Protein AF-A0A920H7J8-F1 (afdb_monomer)

Sequence (176 aa):
MCFCKVIYHRFLPAILFLLLSQLTAYGHEMRPAIADIIVSPAQVSVTIRFNAELFLADIDASTIKDSDDAPNAAAYDRIRQLSPVALGNEFAKRWPRLCRPSQWSSRKIIDFCLNSSISPAGKNINLNLPRISTAIITAPMPAFEHSIRFWMGCTAGRSYPAPNGRCIDGTSDRIE

Structure (mmCIF, N/CA/C/O backbone):
data_AF-A0A920H7J8-F1
#
_entry.id   AF-A0A920H7J8-F1
#
loop_
_atom_site.group_PDB
_atom_site.id
_atom_site.type_symbol
_atom_site.label_atom_id
_atom_site.label_alt_id
_atom_site.label_comp_id
_atom_site.label_asym_id
_atom_site.label_entity_id
_atom_site.label_seq_id
_atom_site.pdbx_PDB_ins_code
_atom_site.Cartn_x
_atom_site.Cartn_y
_atom_site.Cartn_z
_atom_site.occupancy
_atom_site.B_iso_or_equiv
_atom_site.auth_seq_id
_atom_site.auth_comp_id
_atom_site.auth_asym_id
_atom_site.auth_atom_id
_atom_site.pdbx_PDB_model_num
ATOM 1 N N . MET A 1 1 ? 52.522 3.250 -41.947 1.00 54.59 1 MET A N 1
ATOM 2 C CA . MET A 1 1 ? 51.144 2.714 -41.806 1.00 54.59 1 MET A CA 1
ATOM 3 C C . MET A 1 1 ? 50.858 1.955 -40.494 1.00 54.59 1 MET A C 1
ATOM 5 O O . MET A 1 1 ? 49.736 1.505 -40.332 1.00 54.59 1 MET A O 1
ATOM 9 N N . CYS A 1 2 ? 51.787 1.847 -39.524 1.00 54.31 2 CYS A N 1
ATOM 10 C CA . CYS A 1 2 ? 51.542 1.100 -38.270 1.00 54.31 2 CYS A CA 1
ATOM 11 C C . CYS A 1 2 ? 51.034 1.979 -37.098 1.00 54.31 2 CYS A C 1
ATOM 13 O O . CYS A 1 2 ? 50.218 1.541 -36.294 1.00 54.31 2 CYS A O 1
ATOM 15 N N . PHE A 1 3 ? 51.433 3.259 -37.049 1.00 54.44 3 PHE A N 1
ATOM 16 C CA . PHE A 1 3 ? 51.071 4.198 -35.972 1.00 54.44 3 PHE A CA 1
ATOM 17 C C . PHE A 1 3 ? 49.571 4.529 -35.888 1.00 54.44 3 PHE A C 1
ATOM 19 O O . PHE A 1 3 ? 49.034 4.671 -34.794 1.00 54.44 3 PHE A O 1
ATOM 26 N N . CYS A 1 4 ? 48.866 4.584 -37.023 1.00 56.56 4 CYS A N 1
ATOM 27 C CA . CYS A 1 4 ? 47.436 4.907 -37.052 1.00 56.56 4 CYS A CA 1
ATOM 28 C C . CYS A 1 4 ? 46.578 3.806 -36.390 1.00 56.56 4 CYS A C 1
ATOM 30 O O . CYS A 1 4 ? 45.590 4.100 -35.723 1.00 56.56 4 CYS A O 1
ATOM 32 N N . LYS A 1 5 ? 47.014 2.540 -36.481 1.00 51.66 5 LYS A N 1
ATOM 33 C CA . LYS A 1 5 ? 46.319 1.380 -35.899 1.00 51.66 5 LYS A CA 1
ATOM 34 C C . LYS A 1 5 ? 46.477 1.309 -34.375 1.00 51.66 5 LYS A C 1
ATOM 36 O O . LYS A 1 5 ? 45.527 0.962 -33.684 1.00 51.66 5 LYS A O 1
ATOM 41 N N . VAL A 1 6 ? 47.645 1.698 -33.851 1.00 59.81 6 VAL A N 1
ATOM 42 C CA . VAL A 1 6 ? 47.933 1.733 -32.402 1.00 59.81 6 VAL A CA 1
ATOM 43 C C . VAL A 1 6 ? 47.181 2.871 -31.709 1.00 59.81 6 VAL A C 1
ATOM 45 O O . VAL A 1 6 ? 46.654 2.683 -30.616 1.00 59.81 6 VAL A O 1
ATOM 48 N N . ILE A 1 7 ? 47.079 4.027 -32.370 1.00 63.62 7 ILE A N 1
ATOM 49 C CA . ILE A 1 7 ? 46.306 5.179 -31.889 1.00 63.62 7 ILE A CA 1
ATOM 50 C C . ILE A 1 7 ? 44.816 4.813 -31.822 1.00 63.62 7 ILE A C 1
ATOM 52 O O . ILE A 1 7 ? 44.206 4.939 -30.762 1.00 63.62 7 ILE A O 1
ATOM 56 N N . TYR A 1 8 ? 44.245 4.247 -32.892 1.00 67.94 8 TYR A N 1
ATOM 57 C CA . TYR A 1 8 ? 42.836 3.834 -32.898 1.00 67.94 8 TYR A CA 1
ATOM 58 C C . TYR A 1 8 ? 42.510 2.824 -31.789 1.00 67.94 8 TYR A C 1
ATOM 60 O O . TYR A 1 8 ? 41.508 2.971 -31.099 1.00 67.94 8 TYR A O 1
ATOM 68 N N . HIS A 1 9 ? 43.386 1.844 -31.546 1.00 69.44 9 HIS A N 1
ATOM 69 C CA . HIS A 1 9 ? 43.157 0.814 -30.527 1.00 69.44 9 HIS A CA 1
ATOM 70 C C . HIS A 1 9 ? 43.174 1.340 -29.082 1.00 69.44 9 HIS A C 1
ATOM 72 O O . HIS A 1 9 ? 42.642 0.679 -28.191 1.00 69.44 9 HIS A O 1
ATOM 78 N N . ARG A 1 10 ? 43.803 2.500 -28.843 1.00 73.75 10 ARG A N 1
ATOM 79 C CA . ARG A 1 10 ? 43.899 3.151 -27.525 1.00 73.75 10 ARG A CA 1
ATOM 80 C C . ARG A 1 10 ? 42.760 4.142 -27.287 1.00 73.75 10 ARG A C 1
ATOM 82 O O . ARG A 1 10 ? 42.264 4.219 -26.169 1.00 73.75 10 ARG A O 1
ATOM 89 N N . PHE A 1 11 ? 42.318 4.856 -28.323 1.00 78.75 11 PHE A N 1
ATOM 90 C CA . PHE A 1 11 ? 41.229 5.834 -28.211 1.00 78.75 11 PHE A CA 1
ATOM 91 C C . PHE A 1 11 ? 39.832 5.211 -28.346 1.00 78.75 11 PHE A C 1
ATOM 93 O O . PHE A 1 11 ? 38.916 5.649 -27.656 1.00 78.75 11 PHE A O 1
ATOM 100 N N . LEU A 1 12 ? 39.662 4.155 -29.153 1.00 84.00 12 LEU A N 1
ATOM 101 C CA . LEU A 1 12 ? 38.381 3.453 -29.318 1.00 84.00 12 LEU A CA 1
ATOM 102 C C . LEU A 1 12 ? 37.774 2.944 -27.991 1.00 84.00 12 LEU A C 1
ATOM 104 O O . LEU A 1 12 ? 36.601 3.227 -27.755 1.00 84.00 12 LEU A O 1
ATOM 108 N N . PRO A 1 13 ? 38.511 2.259 -27.089 1.00 86.62 13 PRO A N 1
ATOM 109 C CA . PRO A 1 13 ? 37.935 1.813 -25.821 1.00 86.62 13 PRO A CA 1
ATOM 110 C C . PRO A 1 13 ? 37.620 2.977 -24.873 1.00 86.62 13 PRO A C 1
ATOM 112 O O . PRO A 1 13 ? 36.660 2.884 -24.119 1.00 86.62 13 PRO A O 1
ATOM 115 N N . ALA A 1 14 ? 38.374 4.081 -24.923 1.00 86.25 14 ALA A N 1
ATOM 116 C CA . ALA A 1 14 ? 38.113 5.263 -24.099 1.00 86.25 14 ALA A CA 1
ATOM 117 C C . ALA A 1 14 ? 36.848 6.009 -24.552 1.00 86.25 14 ALA A C 1
ATOM 119 O O . ALA A 1 14 ? 36.038 6.409 -23.721 1.00 86.25 14 ALA A O 1
ATOM 120 N N . ILE A 1 15 ? 36.648 6.140 -25.868 1.00 88.88 15 ILE A N 1
ATOM 121 C CA . ILE A 1 15 ? 35.419 6.691 -26.454 1.00 88.88 15 ILE A CA 1
ATOM 122 C C . ILE A 1 15 ? 34.236 5.774 -26.140 1.00 88.88 15 ILE A C 1
ATOM 124 O O . ILE A 1 15 ? 33.189 6.257 -25.726 1.00 88.88 15 ILE A O 1
ATOM 128 N N . LEU A 1 16 ? 34.408 4.456 -26.269 1.00 89.50 16 LEU A N 1
ATOM 129 C CA . LEU A 1 16 ? 33.376 3.489 -25.906 1.00 89.50 16 LEU A CA 1
ATOM 130 C C . LEU A 1 16 ? 33.016 3.597 -24.416 1.00 89.50 16 LEU A C 1
ATOM 132 O O . LEU A 1 16 ? 31.843 3.691 -24.086 1.00 89.50 16 LEU A O 1
ATOM 136 N N . PHE A 1 17 ? 33.998 3.677 -23.517 1.00 86.25 17 PHE A N 1
ATOM 137 C CA . PHE A 1 17 ? 33.759 3.843 -22.080 1.00 86.25 17 PHE A CA 1
ATOM 138 C C . PHE A 1 17 ? 33.054 5.170 -21.745 1.00 86.25 17 PHE A C 1
ATOM 140 O O . PHE A 1 17 ? 32.154 5.187 -20.910 1.00 86.25 17 PHE A O 1
ATOM 147 N N . LEU A 1 18 ? 33.407 6.263 -22.433 1.00 87.75 18 LEU A N 1
ATOM 148 C CA . LEU A 1 18 ? 32.741 7.565 -22.308 1.00 87.75 18 LEU A CA 1
ATOM 149 C C . LEU A 1 18 ? 31.290 7.534 -22.821 1.00 87.75 18 LEU A C 1
ATOM 151 O O . LEU A 1 18 ? 30.426 8.200 -22.262 1.00 87.75 18 LEU A O 1
ATOM 155 N N . LEU A 1 19 ? 31.013 6.764 -23.876 1.00 88.00 19 LEU A N 1
ATOM 156 C CA . LEU A 1 19 ? 29.654 6.554 -24.378 1.00 88.00 19 LEU A CA 1
ATOM 157 C C . LEU A 1 19 ? 28.837 5.673 -23.424 1.00 88.00 19 LEU A C 1
ATOM 159 O O . LEU A 1 19 ? 27.663 5.953 -23.196 1.00 88.00 19 LEU A O 1
ATOM 163 N N . LEU A 1 20 ? 29.449 4.645 -22.822 1.00 83.81 20 LEU A N 1
ATOM 164 C CA . LEU A 1 20 ? 28.772 3.787 -21.847 1.00 83.81 20 LEU A CA 1
ATOM 165 C C . LEU A 1 20 ? 28.486 4.494 -20.515 1.00 83.81 20 LEU A C 1
ATOM 167 O O . LEU A 1 20 ? 27.475 4.199 -19.885 1.00 83.81 20 LEU A O 1
ATOM 171 N N . SER A 1 21 ? 29.323 5.444 -20.089 1.00 76.56 21 SER A N 1
ATOM 172 C CA . SER A 1 21 ? 29.085 6.206 -18.853 1.00 76.56 21 SER A CA 1
ATOM 173 C C . SER A 1 21 ? 27.903 7.177 -18.947 1.00 76.56 21 SER A C 1
ATOM 175 O O . SER A 1 21 ? 27.463 7.699 -17.925 1.00 76.56 21 SER A O 1
ATOM 177 N N . GLN A 1 22 ? 27.369 7.399 -20.152 1.00 72.50 22 GLN A N 1
ATOM 178 C CA . GLN A 1 22 ? 26.165 8.200 -20.384 1.00 72.50 22 GLN A CA 1
ATOM 179 C C . GLN A 1 22 ? 24.870 7.382 -20.257 1.00 72.50 22 GLN A C 1
ATOM 181 O O . GLN A 1 22 ? 23.786 7.961 -20.317 1.00 72.50 22 GLN A O 1
ATOM 186 N N . LEU A 1 23 ? 24.944 6.056 -20.065 1.00 73.12 23 LEU A N 1
ATOM 187 C CA . LEU A 1 23 ? 23.770 5.266 -19.693 1.00 73.12 23 LEU A CA 1
ATOM 188 C C . LEU A 1 23 ? 23.388 5.598 -18.249 1.00 73.12 23 LEU A C 1
ATOM 190 O O . LEU A 1 23 ? 23.914 5.033 -17.292 1.00 73.12 23 LEU A O 1
ATOM 194 N N . THR A 1 24 ? 22.458 6.533 -18.086 1.00 55.62 24 THR A N 1
ATOM 195 C CA . THR A 1 24 ? 21.834 6.792 -16.792 1.00 55.62 24 THR A CA 1
ATOM 196 C C . THR A 1 24 ? 20.945 5.609 -16.437 1.00 55.62 24 THR A C 1
ATOM 198 O O . THR A 1 24 ? 19.885 5.425 -17.036 1.00 55.62 24 THR A O 1
ATOM 201 N N . ALA A 1 25 ? 21.367 4.814 -15.456 1.00 57.50 25 ALA A N 1
ATOM 202 C CA . ALA A 1 25 ? 20.476 3.896 -14.767 1.00 57.50 25 ALA A CA 1
ATOM 203 C C . ALA A 1 25 ? 19.436 4.741 -14.019 1.00 57.50 25 ALA A C 1
ATOM 205 O O . ALA A 1 25 ? 19.734 5.345 -12.987 1.00 57.50 25 ALA A O 1
ATOM 206 N N . TYR A 1 26 ? 18.233 4.843 -14.583 1.00 56.47 26 TYR A N 1
ATOM 207 C CA . TYR A 1 26 ? 17.079 5.355 -13.859 1.00 56.47 26 TYR A CA 1
ATOM 208 C C . TYR A 1 26 ? 16.698 4.294 -12.834 1.00 56.47 26 TYR A C 1
ATOM 210 O O . TYR A 1 26 ? 15.878 3.431 -13.112 1.00 56.47 26 TYR A O 1
ATOM 218 N N . GLY A 1 27 ? 17.334 4.343 -11.664 1.00 54.78 27 GLY A N 1
ATOM 219 C CA . GLY A 1 27 ? 16.809 3.631 -10.511 1.00 54.78 27 GLY A CA 1
ATOM 220 C C . GLY A 1 27 ? 15.442 4.225 -10.208 1.00 54.78 27 GLY A C 1
ATOM 221 O O . GLY A 1 27 ? 15.356 5.411 -9.864 1.00 54.78 27 GLY A O 1
ATOM 222 N N . HIS A 1 28 ? 14.373 3.458 -10.402 1.00 60.62 28 HIS A N 1
ATOM 223 C CA . HIS A 1 28 ? 13.032 3.954 -10.123 1.00 60.62 28 HIS A CA 1
ATOM 224 C C . HIS A 1 28 ? 12.898 4.162 -8.610 1.00 60.62 28 HIS A C 1
ATOM 226 O O . HIS A 1 28 ? 12.848 3.216 -7.828 1.00 60.62 28 HIS A O 1
ATOM 232 N N . GLU A 1 29 ? 12.886 5.429 -8.186 1.00 60.78 29 GLU A N 1
ATOM 233 C CA . GLU A 1 29 ? 12.861 5.810 -6.774 1.00 60.78 29 GLU A CA 1
ATOM 234 C C . GLU A 1 29 ? 11.651 5.186 -6.067 1.00 60.78 29 GLU A C 1
ATOM 236 O O . GLU A 1 29 ? 10.498 5.462 -6.407 1.00 60.78 29 GLU A O 1
ATOM 241 N N . MET A 1 30 ? 11.897 4.361 -5.049 1.00 70.19 30 MET A N 1
ATOM 242 C CA . MET A 1 30 ? 10.827 3.817 -4.222 1.00 70.19 30 MET A CA 1
ATOM 243 C C . MET A 1 30 ? 10.450 4.792 -3.114 1.00 70.19 30 MET A C 1
ATOM 245 O O . MET A 1 30 ? 11.286 5.256 -2.340 1.00 70.19 30 MET A O 1
ATOM 249 N N . ARG A 1 31 ? 9.153 5.090 -3.019 1.00 74.75 31 ARG A N 1
ATOM 250 C CA . ARG A 1 31 ? 8.609 5.974 -1.988 1.00 74.75 31 ARG A CA 1
ATOM 251 C C . ARG A 1 31 ? 8.130 5.143 -0.799 1.00 74.75 31 ARG A C 1
ATOM 253 O O . ARG A 1 31 ? 7.296 4.257 -1.006 1.00 74.75 31 ARG A O 1
ATOM 260 N N . PRO A 1 32 ? 8.603 5.423 0.428 1.00 75.12 32 PRO A N 1
ATOM 261 C CA . PRO A 1 32 ? 8.163 4.688 1.602 1.00 75.12 32 PRO A CA 1
ATOM 262 C C . PRO A 1 32 ? 6.670 4.913 1.857 1.00 75.12 32 PRO A C 1
ATOM 264 O O . PRO A 1 32 ? 6.127 5.986 1.578 1.00 75.12 32 PRO A O 1
ATOM 267 N N . ALA A 1 33 ? 6.013 3.898 2.414 1.00 83.06 33 ALA A N 1
ATOM 268 C CA . ALA A 1 33 ? 4.663 4.042 2.935 1.00 83.06 33 ALA A CA 1
ATOM 269 C C . ALA A 1 33 ? 4.700 4.834 4.251 1.00 83.06 33 ALA A C 1
ATOM 271 O O . ALA A 1 33 ? 5.494 4.530 5.140 1.00 83.06 33 ALA A O 1
ATOM 272 N N . ILE A 1 34 ? 3.836 5.839 4.377 1.00 86.19 34 ILE A N 1
ATOM 273 C CA . ILE A 1 34 ? 3.699 6.667 5.582 1.00 86.19 34 ILE A CA 1
ATOM 274 C C . ILE A 1 34 ? 2.266 6.531 6.084 1.00 86.19 34 ILE A C 1
ATOM 276 O O . ILE A 1 34 ? 1.329 6.642 5.294 1.00 86.19 34 ILE A O 1
ATOM 280 N N . ALA A 1 35 ? 2.096 6.295 7.384 1.00 83.69 35 ALA A N 1
ATOM 281 C CA . ALA A 1 35 ? 0.791 6.189 8.020 1.00 83.69 35 ALA A CA 1
ATOM 282 C C . ALA A 1 35 ? 0.644 7.232 9.132 1.00 83.69 35 ALA A C 1
ATOM 284 O O . ALA A 1 35 ? 1.445 7.262 10.064 1.00 83.69 35 ALA A O 1
ATOM 285 N N . ASP A 1 36 ? -0.411 8.036 9.043 1.00 87.25 36 ASP A N 1
ATOM 286 C CA . ASP A 1 36 ? -0.829 8.975 10.079 1.00 87.25 36 ASP A CA 1
ATOM 287 C C . ASP A 1 36 ? -1.973 8.354 10.887 1.00 87.25 36 ASP A C 1
ATOM 289 O O . ASP A 1 36 ? -2.950 7.862 10.315 1.00 87.25 36 ASP A O 1
ATOM 293 N N . ILE A 1 37 ? -1.867 8.372 12.218 1.00 83.62 37 ILE A N 1
ATOM 294 C CA . ILE A 1 37 ? -2.849 7.766 13.125 1.00 83.62 37 ILE A CA 1
ATOM 295 C C . ILE A 1 37 ? -3.477 8.856 13.989 1.00 83.62 37 ILE A C 1
ATOM 297 O O . ILE A 1 37 ? -2.785 9.560 14.722 1.00 83.62 37 ILE A O 1
ATOM 301 N N . ILE A 1 38 ? -4.803 8.957 13.934 1.00 85.62 38 ILE A N 1
ATOM 302 C CA . ILE A 1 38 ? -5.604 9.848 14.773 1.00 85.62 38 ILE A CA 1
ATOM 303 C C . ILE A 1 38 ? -6.473 8.989 15.683 1.00 85.62 38 ILE A C 1
ATOM 305 O O . ILE A 1 38 ? -7.279 8.179 15.220 1.00 85.62 38 ILE A O 1
ATOM 309 N N . VAL A 1 39 ? -6.320 9.188 16.988 1.00 82.62 39 VAL A N 1
ATOM 310 C CA . VAL A 1 39 ? -7.081 8.484 18.020 1.00 82.62 39 VAL A CA 1
ATOM 311 C C . VAL A 1 39 ? -8.040 9.467 18.680 1.00 82.62 39 VAL A C 1
ATOM 313 O O . VAL A 1 39 ? -7.621 10.506 19.182 1.00 82.62 39 VAL A O 1
ATOM 316 N N . SER A 1 40 ? -9.329 9.135 18.685 1.00 83.88 40 SER A N 1
ATOM 317 C CA . SER A 1 40 ? -10.375 9.892 19.376 1.00 83.88 40 SER A CA 1
ATOM 318 C C . SER A 1 40 ? -11.182 8.974 20.302 1.00 83.88 40 SER A C 1
ATOM 320 O O . SER A 1 40 ? -11.161 7.757 20.106 1.00 83.88 40 SER A O 1
ATOM 322 N N . PRO A 1 41 ? -11.949 9.518 21.266 1.00 81.88 41 PRO A N 1
ATOM 323 C CA . PRO A 1 41 ? -12.797 8.705 22.143 1.00 81.88 41 PRO A CA 1
ATOM 324 C C . PRO A 1 41 ? -13.861 7.871 21.413 1.00 81.88 41 PRO A C 1
ATOM 326 O O . PRO A 1 41 ? -14.352 6.899 21.973 1.00 81.88 41 PRO A O 1
ATOM 329 N N . ALA A 1 42 ? -14.234 8.248 20.184 1.00 82.44 42 ALA A N 1
ATOM 330 C CA . ALA A 1 42 ? -15.264 7.564 19.401 1.00 82.44 42 ALA A CA 1
ATOM 331 C C . ALA A 1 42 ? -14.690 6.619 18.334 1.00 82.44 42 ALA A C 1
ATOM 333 O O . ALA A 1 42 ? -15.286 5.585 18.037 1.00 82.44 42 ALA A O 1
ATOM 334 N N . GLN A 1 43 ? -13.543 6.962 17.742 1.00 80.94 43 GLN A N 1
ATOM 335 C CA . GLN A 1 43 ? -12.953 6.214 16.630 1.00 80.94 43 GLN A CA 1
ATOM 336 C C . GLN A 1 43 ? -11.436 6.384 16.521 1.00 80.94 43 GLN A C 1
ATOM 338 O O . GLN A 1 43 ? -10.862 7.402 16.918 1.00 80.94 43 GLN A O 1
ATOM 343 N N . VAL A 1 44 ? -10.816 5.409 15.873 1.00 81.56 44 VAL A N 1
ATOM 344 C CA . VAL A 1 44 ? -9.445 5.435 15.369 1.00 81.56 44 VAL A CA 1
ATOM 345 C C . VAL A 1 44 ? -9.501 5.642 13.863 1.00 81.56 44 VAL A C 1
ATOM 347 O O . VAL A 1 44 ? -10.264 4.965 13.173 1.00 81.56 44 VAL A O 1
ATOM 350 N N . SER A 1 45 ? -8.694 6.562 13.347 1.00 83.62 45 SER A N 1
ATOM 351 C CA . SER A 1 45 ? -8.532 6.804 11.915 1.00 83.62 45 SER A CA 1
ATOM 352 C C . SER A 1 45 ? -7.069 6.6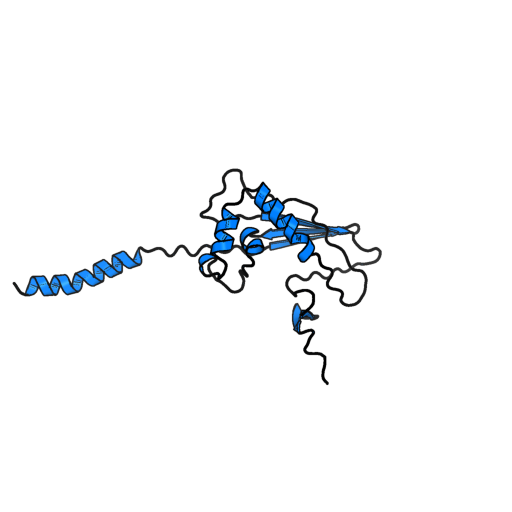45 11.534 1.00 83.62 45 SER A C 1
ATOM 354 O O . SER A 1 45 ? -6.201 7.258 12.151 1.00 83.62 45 SER A O 1
ATOM 356 N N . VAL A 1 46 ? -6.803 5.853 10.502 1.00 82.19 46 VAL A N 1
ATOM 357 C CA . VAL A 1 46 ? -5.467 5.638 9.943 1.00 82.19 46 VAL A CA 1
ATOM 358 C C . VAL A 1 46 ? -5.478 6.092 8.490 1.00 82.19 46 VAL A C 1
ATOM 360 O O . VAL A 1 46 ? -6.235 5.561 7.677 1.00 82.19 46 VAL A O 1
ATOM 363 N N . THR A 1 47 ? -4.638 7.070 8.167 1.00 86.50 47 THR A N 1
ATOM 364 C CA . THR A 1 47 ? -4.437 7.572 6.805 1.00 86.50 47 THR A CA 1
ATOM 365 C C . THR A 1 47 ? -3.102 7.057 6.296 1.00 86.50 47 THR A C 1
ATOM 367 O O . THR A 1 47 ? -2.058 7.437 6.812 1.00 86.50 47 THR A O 1
ATOM 370 N N . ILE A 1 48 ? -3.120 6.201 5.278 1.00 84.94 48 ILE A N 1
ATOM 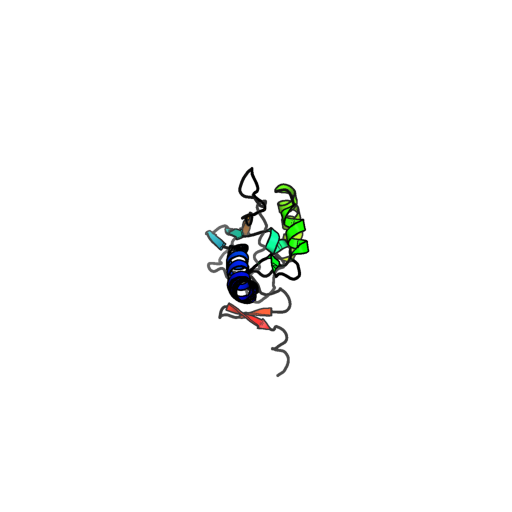371 C CA . ILE A 1 48 ? -1.917 5.598 4.699 1.00 84.94 48 ILE A CA 1
ATOM 372 C C . ILE A 1 48 ? -1.653 6.223 3.335 1.00 84.94 48 ILE A C 1
ATOM 374 O O . ILE A 1 48 ? -2.514 6.182 2.458 1.00 84.94 48 ILE A O 1
ATOM 378 N N . ARG A 1 49 ? -0.448 6.758 3.137 1.00 87.06 49 ARG A N 1
ATOM 379 C CA . ARG A 1 49 ? 0.075 7.251 1.858 1.00 87.06 49 ARG A CA 1
ATOM 380 C C . ARG A 1 49 ? 1.143 6.285 1.365 1.00 87.06 49 ARG A C 1
ATOM 382 O O . ARG A 1 49 ? 2.184 6.147 2.000 1.00 87.06 49 ARG A O 1
ATOM 389 N N . PHE A 1 50 ? 0.883 5.602 0.258 1.00 86.44 50 PHE A N 1
ATOM 390 C CA . PHE A 1 50 ? 1.726 4.507 -0.228 1.00 86.44 50 PHE A CA 1
ATOM 391 C C . PHE A 1 50 ? 1.588 4.313 -1.744 1.00 86.44 50 PHE A C 1
ATOM 393 O O . PHE A 1 50 ? 0.736 4.927 -2.386 1.00 86.44 50 PHE A O 1
ATOM 400 N N . ASN A 1 51 ? 2.434 3.462 -2.324 1.00 87.50 51 ASN A N 1
ATOM 401 C CA . ASN A 1 51 ? 2.294 2.999 -3.704 1.00 87.50 51 ASN A CA 1
ATOM 402 C C . ASN A 1 51 ? 1.362 1.774 -3.721 1.00 87.50 51 ASN A C 1
ATOM 404 O O . ASN A 1 51 ? 1.737 0.685 -3.278 1.00 87.50 51 ASN A O 1
ATOM 408 N N . ALA A 1 52 ? 0.129 1.969 -4.190 1.00 86.88 52 ALA A N 1
ATOM 409 C CA . ALA A 1 52 ? -0.872 0.906 -4.221 1.00 86.88 52 ALA A CA 1
ATOM 410 C C . ALA A 1 52 ? -0.549 -0.165 -5.265 1.00 86.88 52 ALA A C 1
ATOM 412 O O . ALA A 1 52 ? -0.948 -1.316 -5.096 1.00 86.88 52 ALA A O 1
ATOM 413 N N . GLU A 1 53 ? 0.184 0.185 -6.320 1.00 88.44 53 GLU A N 1
ATOM 414 C CA . GLU A 1 53 ? 0.597 -0.761 -7.349 1.00 88.44 53 GLU A CA 1
ATOM 415 C C . GLU A 1 53 ? 1.611 -1.775 -6.826 1.00 88.44 53 GLU A C 1
ATOM 417 O O . GLU A 1 53 ? 1.431 -2.965 -7.068 1.00 88.44 53 GLU A O 1
ATOM 422 N N . LEU A 1 54 ? 2.621 -1.336 -6.064 1.00 87.50 54 LEU A N 1
ATOM 423 C CA . LEU A 1 54 ? 3.582 -2.233 -5.403 1.00 87.50 54 LEU A CA 1
ATOM 424 C C . LEU A 1 54 ? 2.856 -3.189 -4.457 1.00 87.50 54 LEU A C 1
ATOM 426 O O . LEU A 1 54 ? 3.073 -4.399 -4.486 1.00 87.50 54 LEU A O 1
ATOM 430 N N . PHE A 1 55 ? 1.931 -2.638 -3.669 1.00 84.44 55 PHE A N 1
ATOM 431 C CA . PHE A 1 55 ? 1.125 -3.412 -2.737 1.00 84.44 55 PHE A CA 1
ATOM 432 C C . PHE A 1 55 ? 0.265 -4.474 -3.448 1.00 84.44 55 PHE A C 1
ATOM 434 O O . PHE A 1 55 ? 0.223 -5.630 -3.031 1.00 84.44 55 PHE A O 1
ATOM 441 N N . LEU A 1 56 ? -0.414 -4.107 -4.538 1.00 86.44 56 LEU A N 1
ATOM 442 C CA . LEU A 1 56 ? -1.241 -5.032 -5.321 1.00 86.44 56 LEU A CA 1
ATOM 443 C C . LEU A 1 56 ? -0.415 -6.055 -6.107 1.00 86.44 56 LEU A C 1
ATOM 445 O O . LEU A 1 56 ? -0.904 -7.157 -6.359 1.00 86.44 56 LEU A O 1
ATOM 449 N N . ALA A 1 57 ? 0.815 -5.701 -6.480 1.00 88.94 57 ALA A N 1
ATOM 450 C CA . ALA A 1 57 ? 1.750 -6.592 -7.150 1.00 88.94 57 ALA A CA 1
ATOM 451 C C . ALA A 1 57 ? 2.379 -7.620 -6.200 1.00 88.94 57 ALA A C 1
ATOM 453 O O . ALA A 1 57 ? 2.962 -8.574 -6.703 1.00 88.94 57 ALA A O 1
ATOM 454 N N . ASP A 1 58 ? 2.221 -7.469 -4.877 1.00 86.06 58 ASP A N 1
ATOM 455 C CA . ASP A 1 58 ? 2.893 -8.262 -3.831 1.00 86.06 58 ASP A CA 1
ATOM 456 C C . ASP A 1 58 ? 4.412 -8.009 -3.779 1.00 86.06 58 ASP A C 1
ATOM 458 O O . ASP A 1 58 ? 5.212 -8.914 -3.545 1.00 86.06 58 ASP A O 1
ATOM 462 N N . ILE A 1 59 ? 4.832 -6.775 -4.081 1.00 84.06 59 ILE A N 1
ATOM 463 C CA . ILE A 1 59 ? 6.239 -6.367 -4.047 1.00 84.06 59 ILE A CA 1
ATOM 464 C C . ILE A 1 59 ? 6.583 -5.822 -2.662 1.00 84.06 59 ILE A C 1
ATOM 466 O O . ILE A 1 59 ? 6.043 -4.798 -2.235 1.00 84.06 59 ILE A O 1
ATOM 470 N N . ASP A 1 60 ? 7.533 -6.467 -1.985 1.00 81.38 60 ASP A N 1
ATOM 471 C CA . ASP A 1 60 ? 8.095 -5.966 -0.733 1.00 81.38 60 ASP A CA 1
ATOM 472 C C . ASP A 1 60 ? 9.226 -4.961 -0.999 1.00 81.38 60 ASP A C 1
ATOM 474 O O . ASP A 1 60 ? 10.393 -5.323 -1.176 1.00 81.38 60 ASP A O 1
ATOM 478 N N . ALA A 1 61 ? 8.867 -3.677 -0.966 1.00 77.81 61 ALA A N 1
ATOM 479 C CA . ALA A 1 61 ? 9.782 -2.553 -1.154 1.00 77.81 61 ALA A CA 1
ATOM 480 C C . ALA A 1 61 ? 10.892 -2.441 -0.086 1.00 77.81 61 ALA A C 1
ATOM 482 O O . ALA A 1 61 ? 11.786 -1.614 -0.240 1.00 77.81 61 ALA A O 1
ATOM 483 N N . SER A 1 62 ? 10.859 -3.230 0.997 1.00 77.94 62 SER A N 1
ATOM 484 C CA . SER A 1 62 ? 11.955 -3.281 1.979 1.00 77.94 62 SER A CA 1
ATOM 485 C C . SER A 1 62 ? 13.111 -4.192 1.550 1.00 77.94 62 SER A C 1
ATOM 487 O O . SER A 1 62 ? 14.226 -4.050 2.052 1.00 77.94 62 SER A O 1
ATOM 489 N N . THR A 1 63 ? 12.854 -5.116 0.619 1.00 80.12 63 THR A N 1
ATOM 490 C CA . THR A 1 63 ? 13.814 -6.154 0.196 1.00 80.12 63 THR A CA 1
ATOM 491 C C . THR A 1 63 ? 14.547 -5.821 -1.097 1.00 80.12 63 THR A C 1
ATOM 493 O O . THR A 1 63 ? 15.617 -6.365 -1.363 1.00 80.12 63 THR A O 1
ATOM 496 N N . ILE A 1 64 ? 13.988 -4.911 -1.889 1.00 78.38 64 ILE A N 1
ATOM 497 C CA . ILE A 1 64 ? 14.518 -4.485 -3.183 1.00 78.38 64 ILE A CA 1
ATOM 498 C C . ILE A 1 64 ? 14.889 -3.004 -3.131 1.00 78.38 64 ILE A C 1
ATOM 500 O O . ILE A 1 64 ? 14.484 -2.288 -2.218 1.00 78.38 64 ILE A O 1
ATOM 504 N N . LYS A 1 65 ? 15.684 -2.535 -4.096 1.00 73.94 65 LYS A N 1
ATOM 505 C CA . LYS A 1 65 ? 16.003 -1.103 -4.265 1.00 73.94 65 LYS A CA 1
ATOM 506 C C . LYS A 1 65 ? 15.337 -0.489 -5.491 1.00 73.94 65 LYS A C 1
ATOM 508 O O . LYS A 1 65 ? 15.065 0.708 -5.473 1.00 73.94 65 LYS A O 1
ATOM 513 N N . ASP A 1 66 ? 15.037 -1.313 -6.488 1.00 76.94 66 ASP A N 1
ATOM 514 C CA . ASP A 1 66 ? 14.338 -0.944 -7.710 1.00 76.94 66 ASP A CA 1
ATOM 515 C C . ASP A 1 66 ? 13.124 -1.861 -7.900 1.00 76.94 66 ASP A C 1
ATOM 517 O O . ASP A 1 66 ? 13.228 -3.070 -7.688 1.00 76.94 66 ASP A O 1
ATOM 521 N N . SER A 1 67 ? 11.976 -1.301 -8.292 1.00 74.12 67 SER A N 1
ATOM 522 C CA . SER A 1 67 ? 10.777 -2.087 -8.608 1.00 74.12 67 SER A CA 1
ATOM 523 C C . SER A 1 67 ? 10.970 -3.014 -9.807 1.00 74.12 67 SER A C 1
ATOM 525 O O . SER A 1 67 ? 10.270 -4.023 -9.901 1.00 74.12 67 SER A O 1
ATOM 527 N N . ASP A 1 68 ? 11.912 -2.690 -10.692 1.00 80.19 68 ASP A N 1
ATOM 528 C CA . ASP A 1 68 ? 12.205 -3.476 -11.894 1.00 80.19 68 ASP A CA 1
ATOM 529 C C . ASP A 1 68 ? 12.976 -4.765 -11.562 1.00 80.19 68 ASP A C 1
ATOM 531 O O . ASP A 1 68 ? 12.880 -5.753 -12.289 1.00 80.19 68 ASP A O 1
ATOM 535 N N . ASP A 1 69 ? 13.662 -4.797 -10.414 1.00 81.56 69 ASP A N 1
ATOM 536 C CA . ASP A 1 69 ? 14.379 -5.976 -9.910 1.00 81.56 69 ASP A CA 1
ATOM 537 C C . ASP A 1 69 ? 13.442 -6.994 -9.231 1.00 81.56 69 ASP A C 1
ATOM 539 O O . ASP A 1 69 ? 13.866 -8.076 -8.810 1.00 81.56 69 ASP A O 1
ATOM 543 N N . ALA A 1 70 ? 12.156 -6.661 -9.082 1.00 83.31 70 ALA A N 1
ATOM 544 C CA . ALA A 1 70 ? 11.201 -7.512 -8.395 1.00 83.31 70 ALA A CA 1
ATOM 545 C C . ALA A 1 70 ? 10.815 -8.739 -9.254 1.00 83.31 70 ALA A C 1
ATOM 547 O O . ALA A 1 70 ? 10.506 -8.592 -10.439 1.00 83.31 70 ALA A O 1
ATOM 548 N N . PRO A 1 71 ? 10.686 -9.952 -8.674 1.00 84.75 71 PRO A N 1
ATOM 549 C CA . PRO A 1 71 ? 10.214 -11.145 -9.400 1.00 84.75 71 PRO A CA 1
ATOM 550 C C . PRO A 1 71 ? 8.846 -10.962 -10.086 1.00 84.75 71 PRO A C 1
ATOM 552 O O . PRO A 1 71 ? 8.493 -11.643 -11.047 1.00 84.75 71 PRO A O 1
ATOM 555 N N . ASN A 1 72 ? 8.061 -10.035 -9.557 1.00 86.50 72 ASN A N 1
ATOM 556 C CA . ASN A 1 72 ? 6.707 -9.653 -9.922 1.00 86.50 72 ASN A CA 1
ATOM 557 C C . ASN A 1 72 ? 6.638 -8.283 -10.625 1.00 86.50 72 ASN A C 1
ATOM 559 O O . ASN A 1 72 ? 5.540 -7.735 -10.758 1.00 86.50 72 ASN A O 1
ATOM 563 N N . ALA A 1 7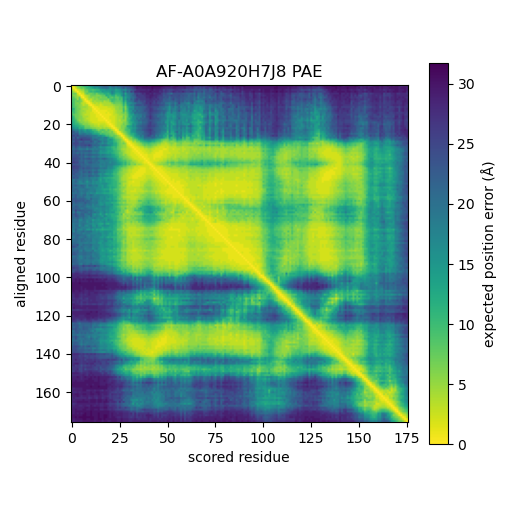3 ? 7.755 -7.766 -11.153 1.00 86.94 73 ALA A N 1
ATOM 564 C CA . ALA A 1 73 ? 7.802 -6.526 -11.938 1.00 86.94 73 ALA A CA 1
ATOM 565 C C . ALA A 1 73 ? 6.763 -6.512 -13.079 1.00 86.94 73 ALA A C 1
ATOM 567 O O . ALA A 1 73 ? 5.995 -5.566 -13.227 1.00 86.94 73 ALA A O 1
ATOM 568 N N . ALA A 1 74 ? 6.590 -7.629 -13.795 1.00 88.38 74 ALA A N 1
ATOM 569 C CA . ALA A 1 74 ? 5.573 -7.729 -14.847 1.00 88.38 74 ALA A CA 1
ATOM 570 C C . ALA A 1 74 ? 4.124 -7.585 -14.331 1.00 88.38 74 ALA A C 1
ATOM 572 O O . ALA A 1 74 ? 3.233 -7.168 -15.073 1.00 88.38 74 ALA A O 1
ATOM 573 N N . ALA A 1 75 ? 3.843 -7.975 -13.082 1.00 88.69 75 ALA A N 1
ATOM 574 C CA . ALA A 1 75 ? 2.534 -7.751 -12.466 1.00 88.69 75 ALA A CA 1
ATOM 575 C C . ALA A 1 75 ? 2.356 -6.279 -12.085 1.00 88.69 75 ALA A C 1
ATOM 577 O O . ALA A 1 75 ? 1.294 -5.710 -12.342 1.00 88.69 75 ALA A O 1
ATOM 578 N N . TYR A 1 76 ? 3.407 -5.664 -11.546 1.00 88.19 76 TYR A N 1
ATOM 579 C CA . TYR A 1 76 ? 3.455 -4.238 -11.251 1.00 88.19 76 TYR A CA 1
ATOM 580 C C . TYR A 1 76 ? 3.198 -3.385 -12.497 1.00 88.19 76 TYR A C 1
ATOM 582 O O . TYR A 1 76 ? 2.301 -2.544 -12.468 1.00 88.19 76 TYR A O 1
ATOM 590 N N . ASP A 1 77 ? 3.849 -3.681 -13.623 1.00 87.94 77 ASP A N 1
ATOM 591 C CA . ASP A 1 77 ? 3.639 -2.968 -14.890 1.00 87.94 77 ASP A CA 1
ATOM 592 C C . ASP A 1 77 ? 2.192 -3.042 -15.383 1.00 87.94 77 ASP A C 1
ATOM 594 O O . ASP A 1 77 ? 1.617 -2.035 -15.805 1.00 87.94 77 ASP A O 1
ATOM 598 N N . ARG A 1 78 ? 1.553 -4.215 -15.275 1.00 90.12 78 ARG A N 1
ATOM 599 C CA . ARG A 1 78 ? 0.127 -4.365 -15.613 1.00 90.12 78 ARG A CA 1
ATOM 600 C C . ARG A 1 78 ? -0.762 -3.524 -14.701 1.00 90.12 78 ARG A C 1
ATOM 602 O O . ARG A 1 78 ? -1.718 -2.913 -15.171 1.00 90.12 78 ARG A O 1
ATOM 609 N N . ILE A 1 79 ? -0.456 -3.475 -13.407 1.00 89.75 79 ILE A N 1
ATOM 610 C CA . ILE A 1 79 ? -1.227 -2.696 -12.431 1.00 89.75 79 ILE A CA 1
ATOM 611 C C . ILE A 1 79 ? -1.029 -1.186 -12.651 1.00 89.75 79 ILE A C 1
ATOM 613 O O . ILE A 1 79 ? -1.986 -0.421 -12.513 1.00 89.75 79 ILE A O 1
ATOM 617 N N . ARG A 1 80 ? 0.163 -0.737 -13.073 1.00 87.81 80 ARG A N 1
ATOM 618 C CA . ARG A 1 80 ? 0.428 0.676 -13.422 1.00 87.81 80 ARG A CA 1
ATOM 619 C C . ARG A 1 80 ? -0.425 1.180 -14.581 1.00 87.81 80 ARG A C 1
ATOM 621 O O . ARG A 1 80 ? -0.738 2.367 -14.627 1.00 87.81 80 ARG A O 1
ATOM 628 N N . GLN A 1 81 ? -0.840 0.293 -15.482 1.00 88.62 81 GLN A N 1
ATOM 629 C CA . GLN A 1 81 ? -1.738 0.631 -16.589 1.00 88.62 81 GLN A CA 1
ATOM 630 C C . GLN A 1 81 ? -3.200 0.805 -16.145 1.00 88.62 81 GLN A C 1
ATOM 632 O O . GLN A 1 81 ? -4.024 1.295 -16.919 1.00 88.62 81 GLN A O 1
ATOM 637 N N . LEU A 1 82 ? -3.549 0.437 -14.905 1.00 87.88 82 LEU A N 1
ATOM 638 C CA . LEU A 1 82 ? -4.908 0.601 -14.401 1.00 87.88 82 LEU A CA 1
ATOM 639 C C . LEU A 1 82 ? -5.260 2.075 -14.205 1.00 87.88 82 LEU A C 1
ATOM 641 O O . LEU A 1 82 ? -4.526 2.869 -13.597 1.00 87.88 82 LEU A O 1
ATOM 645 N N . SER A 1 83 ? -6.474 2.408 -14.645 1.00 86.06 83 SER A N 1
ATOM 646 C CA . SER A 1 83 ? -7.083 3.691 -14.335 1.00 86.06 83 SER A CA 1
ATOM 647 C C . SER A 1 83 ? -7.207 3.869 -12.816 1.00 86.06 83 SER A C 1
ATOM 649 O O . SER A 1 83 ? -7.330 2.887 -12.081 1.00 86.06 83 SER A O 1
ATOM 651 N N . PRO A 1 84 ? -7.234 5.119 -12.331 1.00 82.50 84 PRO A N 1
ATOM 652 C CA . PRO A 1 84 ? -7.607 5.463 -10.966 1.00 82.50 84 PRO A CA 1
ATOM 653 C C . PRO A 1 84 ? -8.694 4.608 -10.321 1.00 82.50 84 PRO A C 1
ATOM 655 O O . PRO A 1 84 ? -8.525 4.058 -9.235 1.00 82.50 84 PRO A O 1
ATOM 658 N N . VAL A 1 85 ? -9.812 4.493 -11.033 1.00 83.75 85 VAL A N 1
ATOM 659 C CA . VAL A 1 85 ? -11.012 3.812 -10.564 1.00 83.75 85 VAL A CA 1
ATOM 660 C C . VAL A 1 85 ? -10.778 2.305 -10.521 1.00 83.75 85 VAL A C 1
ATOM 662 O O . VAL A 1 85 ? -11.129 1.656 -9.540 1.00 83.75 85 VAL A O 1
ATOM 665 N N . ALA A 1 86 ? -10.136 1.744 -11.551 1.00 87.50 86 ALA A N 1
ATOM 666 C CA . ALA A 1 86 ? -9.810 0.323 -11.590 1.00 87.50 86 ALA A CA 1
ATOM 667 C C . ALA A 1 86 ? -8.826 -0.069 -10.476 1.00 87.50 86 ALA A C 1
ATOM 669 O O . ALA A 1 86 ? -9.041 -1.078 -9.810 1.00 87.50 86 ALA A O 1
ATOM 670 N N . LEU A 1 87 ? -7.807 0.757 -10.212 1.00 86.75 87 LEU A N 1
ATOM 671 C CA . LEU A 1 87 ? -6.859 0.540 -9.117 1.00 86.75 87 LEU A CA 1
ATOM 672 C C . LEU A 1 87 ? -7.564 0.535 -7.754 1.00 86.75 87 LEU A C 1
ATOM 674 O O . LEU A 1 87 ? -7.349 -0.368 -6.947 1.00 86.75 87 LEU A O 1
ATOM 678 N N . GLY A 1 88 ? -8.439 1.519 -7.515 1.00 83.31 88 GLY A N 1
ATOM 679 C CA . GLY A 1 88 ? -9.244 1.589 -6.295 1.00 83.31 88 GLY A CA 1
ATOM 680 C C . GLY A 1 88 ? -10.124 0.354 -6.100 1.00 83.31 88 GLY A C 1
ATOM 681 O O . GLY A 1 88 ? -10.187 -0.185 -4.995 1.00 83.31 88 GLY A O 1
ATOM 682 N N . ASN A 1 89 ? -10.738 -0.140 -7.177 1.00 86.12 89 ASN A N 1
ATOM 683 C CA . ASN A 1 89 ? -11.561 -1.349 -7.142 1.00 86.12 89 ASN A CA 1
ATOM 684 C C . ASN A 1 89 ? -10.738 -2.606 -6.824 1.00 86.12 89 ASN A C 1
ATOM 686 O O . ASN A 1 89 ? -11.164 -3.416 -6.001 1.00 86.12 89 ASN A O 1
ATOM 690 N N . GLU A 1 90 ? -9.563 -2.779 -7.435 1.00 86.69 90 GLU A N 1
ATOM 691 C CA . GLU A 1 90 ? -8.681 -3.919 -7.143 1.00 86.69 90 GLU A CA 1
ATOM 692 C C . GLU A 1 90 ? -8.168 -3.896 -5.699 1.00 86.69 90 GLU A C 1
ATOM 694 O O . GLU A 1 90 ? -8.166 -4.922 -5.012 1.00 86.69 90 GLU A O 1
ATOM 699 N N . PHE A 1 91 ? -7.828 -2.716 -5.183 1.00 85.12 91 PHE A N 1
ATOM 700 C CA . PHE A 1 91 ? -7.457 -2.565 -3.780 1.00 85.12 91 PHE A CA 1
ATOM 701 C C . PHE A 1 91 ? -8.599 -2.908 -2.827 1.00 85.12 91 PHE A C 1
ATOM 703 O O . PHE A 1 91 ? -8.401 -3.688 -1.893 1.00 85.12 91 PHE A O 1
ATOM 710 N N . ALA A 1 92 ? -9.805 -2.400 -3.087 1.00 82.00 92 ALA A N 1
ATOM 711 C CA . ALA A 1 92 ? -10.980 -2.703 -2.276 1.00 82.00 92 ALA A CA 1
ATOM 712 C C . ALA A 1 92 ? -11.289 -4.211 -2.249 1.00 82.00 92 ALA A C 1
ATOM 714 O O . ALA A 1 92 ? -11.635 -4.744 -1.197 1.00 82.00 92 ALA A O 1
ATOM 715 N N . LYS A 1 93 ? -11.088 -4.932 -3.364 1.00 84.38 93 LYS A N 1
ATOM 716 C CA . LYS A 1 93 ? -11.217 -6.403 -3.414 1.00 84.38 93 LYS A CA 1
ATOM 717 C C . LYS A 1 93 ? -10.164 -7.120 -2.564 1.00 84.38 93 LYS A C 1
ATOM 719 O O . LYS A 1 93 ? -10.453 -8.166 -1.981 1.00 84.38 93 LYS A O 1
ATOM 724 N N . ARG A 1 94 ? -8.934 -6.597 -2.501 1.00 79.81 94 ARG A N 1
ATOM 725 C CA . ARG A 1 94 ? -7.827 -7.196 -1.732 1.00 79.81 94 ARG A CA 1
ATOM 726 C C . ARG A 1 94 ? -7.916 -6.883 -0.236 1.00 79.81 94 ARG A C 1
ATOM 728 O O . ARG A 1 94 ? -7.480 -7.713 0.567 1.00 79.81 94 ARG A O 1
ATOM 735 N N . TRP A 1 95 ? -8.507 -5.744 0.133 1.00 76.00 95 TRP A N 1
ATOM 736 C CA . TRP A 1 95 ? -8.564 -5.222 1.503 1.00 76.00 95 TRP A CA 1
ATOM 737 C C . TRP A 1 95 ? -9.080 -6.215 2.562 1.00 76.00 95 TRP A C 1
ATOM 739 O O . TRP A 1 95 ? -8.406 -6.386 3.581 1.00 76.00 95 TRP A O 1
ATOM 749 N N . PRO A 1 96 ? -10.183 -6.964 2.349 1.00 73.25 96 PRO A N 1
ATOM 750 C CA . PRO A 1 96 ? -10.689 -7.903 3.355 1.00 73.25 96 PRO A CA 1
ATOM 751 C C . PRO A 1 96 ? -9.692 -9.000 3.751 1.00 73.25 96 PRO A C 1
ATOM 753 O O . PRO A 1 96 ? -9.766 -9.532 4.855 1.00 73.25 96 PRO A O 1
ATOM 756 N N . ARG A 1 97 ? -8.736 -9.348 2.876 1.00 68.00 97 ARG A N 1
ATOM 757 C CA . ARG A 1 97 ? -7.689 -10.330 3.207 1.00 68.00 97 ARG A CA 1
ATOM 758 C C . ARG A 1 97 ? -6.657 -9.779 4.197 1.00 68.00 97 ARG A C 1
ATOM 760 O O . ARG A 1 97 ? -6.038 -10.579 4.890 1.00 68.00 97 ARG A O 1
ATOM 767 N N . LEU A 1 98 ? -6.481 -8.457 4.258 1.00 61.69 98 LEU A N 1
ATOM 768 C CA . LEU A 1 98 ? -5.624 -7.768 5.230 1.00 61.69 98 LEU A CA 1
ATOM 769 C C . LEU A 1 98 ? -6.353 -7.489 6.538 1.00 61.69 98 LEU A C 1
ATOM 771 O O . LEU A 1 98 ? -5.766 -7.626 7.602 1.00 61.69 98 LEU A O 1
ATOM 775 N N . CYS A 1 99 ? -7.641 -7.149 6.459 1.00 56.69 99 CYS A N 1
ATOM 776 C CA . CYS A 1 99 ? -8.496 -6.901 7.620 1.00 56.69 99 CYS A CA 1
ATOM 777 C C . CYS A 1 99 ? -8.830 -8.187 8.403 1.00 56.69 99 CYS A C 1
ATOM 779 O O . CYS A 1 99 ? -9.735 -8.196 9.233 1.00 56.69 99 CYS A O 1
ATOM 781 N N . ARG A 1 100 ? -8.137 -9.305 8.142 1.00 52.06 100 ARG A N 1
ATOM 782 C CA . ARG A 1 100 ? -8.348 -10.524 8.914 1.00 52.06 100 ARG A CA 1
ATOM 783 C C . ARG A 1 100 ? -7.922 -10.265 10.355 1.00 52.06 100 ARG A C 1
ATOM 785 O O . ARG A 1 100 ? -6.751 -9.956 10.575 1.00 52.06 100 ARG A O 1
ATOM 792 N N . PRO A 1 101 ? -8.827 -10.426 11.331 1.00 47.41 101 PRO A N 1
ATOM 793 C CA . PRO A 1 101 ? -8.476 -10.226 12.721 1.00 47.41 101 PRO A CA 1
ATOM 794 C C . PRO A 1 101 ? -7.439 -11.279 13.112 1.00 47.41 101 PRO A C 1
ATOM 796 O O . PRO A 1 101 ? -7.741 -12.473 13.190 1.00 47.41 101 PRO A O 1
ATOM 799 N N . SER A 1 102 ? -6.193 -10.859 13.332 1.00 45.81 102 SER A N 1
ATOM 800 C CA . SER A 1 102 ? -5.204 -11.708 13.984 1.00 45.81 102 SER A CA 1
ATOM 801 C C . SER A 1 102 ? -5.611 -11.809 15.451 1.00 45.81 102 SER A C 1
ATOM 803 O O . SER A 1 102 ? -5.369 -10.899 16.241 1.00 45.81 102 SER A O 1
ATOM 805 N N . GLN A 1 103 ? -6.312 -12.889 15.791 1.00 41.97 103 GLN A N 1
ATOM 806 C CA . GLN A 1 103 ? -6.711 -13.209 17.156 1.00 41.97 103 GLN A CA 1
ATOM 807 C C . GLN A 1 103 ? -5.455 -13.399 18.004 1.00 41.97 103 GLN A C 1
ATOM 809 O O . GLN A 1 103 ? -4.878 -14.473 17.956 1.00 41.97 103 GLN A O 1
ATOM 814 N N . TRP A 1 104 ? -5.014 -12.409 18.781 1.00 43.91 104 TRP A N 1
ATOM 815 C CA . TRP A 1 104 ? -4.091 -12.717 19.874 1.00 43.91 104 TRP A CA 1
ATOM 816 C C . TRP A 1 104 ? -4.214 -11.755 21.058 1.00 43.91 104 TRP A C 1
ATOM 818 O O . TRP A 1 104 ? -3.897 -10.576 20.970 1.00 43.91 104 TRP A O 1
ATOM 828 N N . SER A 1 105 ? -4.687 -12.351 22.158 1.00 39.28 105 SER A N 1
ATOM 829 C CA . SER A 1 105 ? -4.617 -11.975 23.575 1.00 39.28 105 SER A CA 1
ATOM 830 C C . SER A 1 105 ? -5.037 -10.558 24.012 1.00 39.28 105 SER A C 1
ATOM 832 O O . SER A 1 105 ? -4.247 -9.623 23.977 1.00 39.28 105 SER A O 1
ATOM 834 N N . SER A 1 106 ? -6.249 -10.497 24.594 1.00 40.22 106 SER A N 1
ATOM 835 C CA . SER A 1 106 ? -6.785 -9.519 25.573 1.00 40.22 106 SER A CA 1
ATOM 836 C C . SER A 1 106 ? -6.705 -8.021 25.210 1.00 40.22 106 SER A C 1
ATOM 838 O O . SER A 1 106 ? -5.628 -7.448 25.245 1.00 40.22 106 SER A O 1
ATOM 840 N N . ARG A 1 107 ? -7.784 -7.268 24.970 1.00 49.25 107 ARG A N 1
ATOM 841 C CA . ARG A 1 107 ? -9.237 -7.488 25.003 1.00 49.25 107 ARG A CA 1
ATOM 842 C C . ARG A 1 107 ? -9.793 -6.724 23.793 1.00 49.25 107 ARG A C 1
ATOM 844 O O . ARG A 1 107 ? -9.349 -5.631 23.512 1.00 49.25 107 ARG A O 1
ATOM 851 N N . LYS A 1 108 ? -10.759 -7.332 23.105 1.00 55.28 108 LYS A N 1
ATOM 852 C CA . LYS A 1 108 ? -11.551 -6.779 21.996 1.00 55.28 108 LYS A CA 1
ATOM 853 C C . LYS A 1 108 ? -10.791 -6.407 20.705 1.00 55.28 108 LYS A C 1
ATOM 855 O O . LYS A 1 108 ? -9.947 -5.528 20.632 1.00 55.28 108 LYS A O 1
ATOM 860 N N . ILE A 1 109 ? -11.166 -7.121 19.646 1.00 57.12 109 ILE A N 1
ATOM 861 C CA . ILE A 1 109 ? -10.750 -6.881 18.263 1.00 57.12 109 ILE A CA 1
ATOM 862 C C . ILE A 1 109 ? -11.431 -5.597 17.783 1.00 57.12 109 ILE A C 1
ATOM 864 O O . ILE A 1 109 ? -12.639 -5.445 17.981 1.00 57.12 109 ILE A O 1
ATOM 868 N N . ILE A 1 110 ? -10.679 -4.705 17.137 1.00 55.88 110 ILE A N 1
ATOM 869 C CA . ILE A 1 110 ? -11.268 -3.600 16.383 1.00 55.88 110 ILE A CA 1
ATOM 870 C C . ILE A 1 110 ? -11.154 -3.929 14.899 1.00 55.88 110 ILE A C 1
ATOM 872 O O . ILE A 1 110 ? -10.051 -3.999 14.356 1.00 55.88 110 ILE A O 1
ATOM 876 N N . ASP A 1 111 ? -12.298 -4.145 14.255 1.00 58.06 111 ASP A N 1
ATOM 877 C CA . ASP A 1 111 ? -12.354 -4.311 12.809 1.00 58.06 111 ASP A CA 1
ATOM 878 C C . ASP A 1 111 ? -12.116 -2.954 12.143 1.00 58.06 111 ASP A C 1
ATOM 880 O O . ASP A 1 111 ? -12.821 -1.970 12.379 1.00 58.06 111 ASP A O 1
ATOM 884 N N . PHE A 1 112 ? -11.077 -2.903 11.320 1.00 59.19 112 PHE A N 1
ATOM 885 C CA . PHE A 1 112 ? -10.695 -1.723 10.564 1.00 59.19 112 PHE A CA 1
ATOM 886 C C . PHE A 1 112 ? -11.463 -1.704 9.236 1.00 59.19 112 PHE A C 1
ATOM 888 O O . PHE A 1 112 ? -11.045 -2.283 8.230 1.00 59.19 112 PHE A O 1
ATOM 895 N N . CYS A 1 113 ? -12.606 -1.023 9.220 1.00 57.38 113 CYS A N 1
ATOM 896 C CA . CYS A 1 113 ? -13.389 -0.832 8.006 1.00 57.38 113 CYS A CA 1
ATOM 897 C C . CYS A 1 113 ? -12.667 0.143 7.062 1.00 57.38 113 CYS A C 1
ATOM 899 O O . CYS A 1 113 ? -12.274 1.245 7.457 1.00 57.38 113 CYS A O 1
ATOM 901 N N . LEU A 1 114 ? -12.505 -0.249 5.793 1.00 59.75 114 LEU A N 1
ATOM 902 C CA . LEU A 1 114 ? -12.051 0.667 4.746 1.00 59.75 114 LEU A CA 1
ATOM 903 C C . LEU A 1 114 ? -13.154 1.699 4.516 1.00 59.75 114 LEU A C 1
ATOM 905 O O . LEU A 1 114 ? -14.231 1.337 4.045 1.00 59.75 114 LEU A O 1
ATOM 909 N N . ASN A 1 115 ? -12.896 2.959 4.860 1.00 53.22 115 ASN A N 1
ATOM 910 C CA . ASN A 1 115 ? -13.916 4.001 4.770 1.00 53.22 115 ASN A CA 1
ATOM 911 C C . ASN A 1 115 ? -13.802 4.823 3.483 1.00 53.22 115 ASN A C 1
ATOM 913 O O . ASN A 1 115 ? -14.738 5.539 3.135 1.00 53.22 115 ASN A O 1
ATOM 917 N N . SER A 1 116 ? -12.687 4.735 2.745 1.00 52.06 116 SER A N 1
ATOM 918 C CA . SER A 1 116 ? -12.599 5.455 1.477 1.00 52.06 116 SER A CA 1
ATOM 919 C C . SER A 1 116 ? -11.689 4.848 0.412 1.00 52.06 116 SER A C 1
ATOM 921 O O . SER A 1 116 ? -10.693 4.167 0.660 1.00 52.06 116 SER A O 1
ATOM 923 N N . SER A 1 117 ? -12.117 5.147 -0.812 1.00 55.09 117 SER A N 1
ATOM 924 C CA . SER A 1 117 ? -11.485 4.921 -2.101 1.00 55.09 117 SER A CA 1
ATOM 925 C C . SER A 1 117 ? -10.046 5.422 -2.155 1.00 55.09 117 SER A C 1
ATOM 927 O O . SER A 1 117 ? -9.763 6.536 -1.710 1.00 55.09 117 SER A O 1
ATOM 929 N N . ILE A 1 118 ? -9.179 4.665 -2.832 1.00 57.03 118 ILE A N 1
ATOM 930 C CA . ILE A 1 118 ? -7.901 5.192 -3.308 1.00 57.03 118 ILE A CA 1
ATOM 931 C C . ILE A 1 118 ? -8.183 6.422 -4.171 1.00 57.03 118 ILE A C 1
ATOM 933 O O . ILE A 1 118 ? -8.802 6.313 -5.229 1.00 57.03 118 ILE A O 1
ATOM 937 N N . SER A 1 119 ? -7.710 7.584 -3.725 1.00 55.47 119 SER A N 1
ATOM 938 C CA . SER A 1 119 ? -7.592 8.757 -4.584 1.00 55.47 119 SER A CA 1
ATOM 939 C C . SER A 1 119 ? -6.195 8.739 -5.200 1.00 55.47 119 SER A C 1
ATOM 941 O O . SER A 1 119 ? -5.210 8.865 -4.465 1.00 55.47 119 SER A O 1
ATOM 943 N N . PRO A 1 120 ? -6.058 8.538 -6.516 1.00 57.62 120 PRO A N 1
ATOM 944 C CA . PRO A 1 120 ? -4.779 8.724 -7.166 1.00 57.62 120 PRO A CA 1
ATOM 945 C C . PRO A 1 120 ? -4.528 10.216 -7.312 1.00 57.62 120 PRO A C 1
ATOM 947 O O . PRO A 1 120 ? -5.382 10.976 -7.774 1.00 57.62 120 PRO A O 1
ATOM 950 N N . ALA A 1 121 ? -3.332 10.637 -6.923 1.00 52.62 121 ALA A N 1
ATOM 951 C CA . ALA A 1 121 ? -2.893 12.003 -7.119 1.00 52.62 121 ALA A CA 1
ATOM 952 C C . ALA A 1 121 ? -2.922 12.375 -8.619 1.00 52.62 121 ALA A C 1
ATOM 954 O O . ALA A 1 121 ? -2.093 11.912 -9.398 1.00 52.62 121 ALA A O 1
ATOM 955 N N . GLY A 1 122 ? -3.855 13.251 -9.003 1.00 53.28 122 GLY A N 1
ATOM 956 C CA . GLY A 1 122 ? -3.794 14.051 -10.230 1.00 53.28 122 GLY A CA 1
ATOM 957 C C . GLY A 1 122 ? -4.515 13.495 -11.468 1.00 53.28 122 GLY A C 1
ATOM 958 O O . GLY A 1 122 ? -4.565 12.298 -11.728 1.00 53.28 122 GLY A O 1
ATOM 959 N N . LYS A 1 123 ? -5.046 14.422 -12.280 1.00 55.53 123 LYS A N 1
ATOM 960 C CA . LYS A 1 123 ? -5.727 14.172 -13.568 1.00 55.53 123 LYS A CA 1
ATOM 961 C C . LYS A 1 123 ? -4.767 13.717 -14.687 1.00 55.53 123 LYS A C 1
ATOM 963 O O . LYS A 1 123 ? -5.221 13.153 -15.674 1.00 55.53 123 LYS A O 1
ATOM 968 N N . ASN A 1 124 ? -3.458 13.934 -14.513 1.00 63.84 124 ASN A N 1
ATOM 969 C CA . ASN A 1 124 ? -2.393 13.568 -15.452 1.00 63.84 124 ASN A CA 1
ATOM 970 C C . ASN A 1 124 ? -1.425 12.587 -14.776 1.00 63.84 124 ASN A C 1
ATOM 972 O O . ASN A 1 124 ? -0.518 13.003 -14.054 1.00 63.84 124 ASN A O 1
ATOM 976 N N . ILE A 1 125 ? -1.636 11.288 -14.983 1.00 71.25 125 ILE A N 1
ATOM 977 C CA . ILE A 1 125 ? -0.767 10.243 -14.431 1.00 71.25 125 ILE A CA 1
ATOM 978 C C . ILE A 1 125 ? 0.489 10.144 -15.295 1.00 71.25 125 ILE A C 1
ATOM 980 O O . ILE A 1 125 ? 0.409 9.802 -16.472 1.00 71.25 125 ILE A O 1
ATOM 984 N N . ASN A 1 126 ? 1.648 10.418 -14.702 1.00 76.88 126 ASN A N 1
ATOM 985 C CA . ASN A 1 126 ? 2.938 10.169 -15.333 1.00 76.88 126 ASN A CA 1
ATOM 986 C C . ASN A 1 126 ? 3.418 8.755 -14.971 1.00 76.88 126 ASN A C 1
ATOM 988 O O . ASN A 1 126 ? 3.769 8.499 -13.821 1.00 76.88 12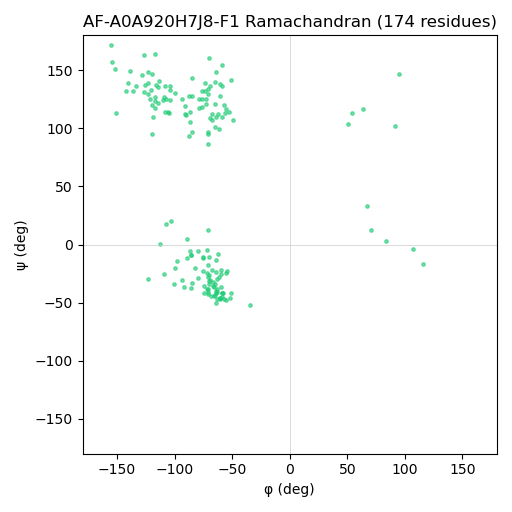6 ASN A O 1
ATOM 992 N N . LEU A 1 127 ? 3.452 7.855 -15.956 1.00 76.75 127 LEU A N 1
ATOM 993 C CA . LEU A 1 127 ? 3.901 6.471 -15.780 1.00 76.75 127 LEU A CA 1
ATOM 994 C C . LEU A 1 127 ? 5.417 6.332 -15.566 1.00 76.75 127 LEU A C 1
ATOM 996 O O . LEU A 1 127 ? 5.873 5.239 -15.266 1.00 76.75 127 LEU A O 1
ATOM 1000 N N . ASN A 1 128 ? 6.196 7.411 -15.642 1.00 77.56 128 ASN A N 1
ATOM 1001 C CA . ASN A 1 128 ? 7.618 7.390 -15.288 1.00 77.56 128 ASN A CA 1
ATOM 1002 C C . ASN A 1 128 ? 7.840 7.603 -13.783 1.00 77.56 128 ASN A C 1
ATOM 1004 O O . ASN A 1 128 ? 8.957 7.457 -13.301 1.00 77.56 128 ASN A O 1
ATOM 1008 N N . LEU A 1 129 ? 6.791 7.949 -13.025 1.00 79.00 129 LEU A N 1
ATOM 1009 C CA . LEU A 1 129 ? 6.877 8.188 -11.585 1.00 79.00 129 LEU A CA 1
ATOM 1010 C C . LEU A 1 129 ? 5.972 7.227 -10.799 1.00 79.00 129 LEU A C 1
ATOM 1012 O O . LEU A 1 129 ? 4.886 6.872 -11.273 1.00 79.00 129 LEU A O 1
ATOM 1016 N N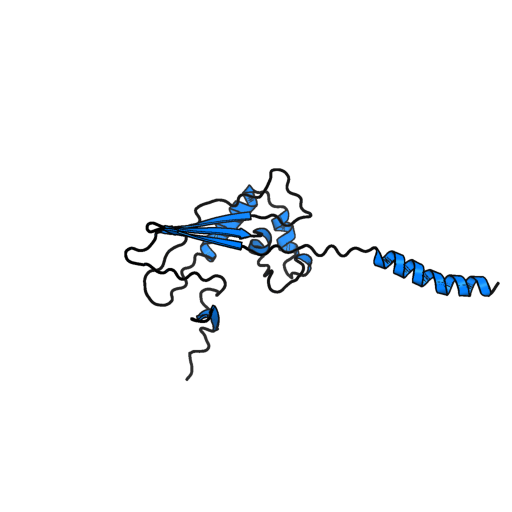 . PRO A 1 130 ? 6.373 6.826 -9.579 1.00 79.19 130 PRO A N 1
ATOM 1017 C CA . PRO A 1 130 ? 5.493 6.104 -8.670 1.00 79.19 130 PRO A CA 1
ATOM 1018 C C . PRO A 1 130 ? 4.257 6.939 -8.319 1.00 79.19 130 PRO A C 1
ATOM 1020 O O . PRO A 1 130 ? 4.365 8.085 -7.857 1.00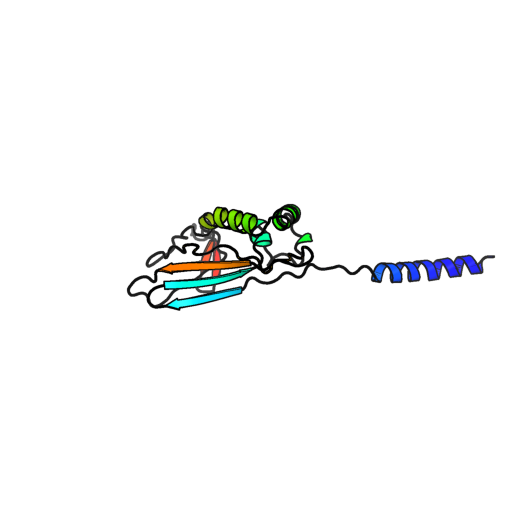 79.19 130 PRO A O 1
ATOM 1023 N N . ARG A 1 131 ? 3.071 6.353 -8.495 1.00 83.88 131 ARG A N 1
ATOM 1024 C CA . ARG A 1 131 ? 1.804 6.977 -8.109 1.00 83.88 131 ARG A CA 1
ATOM 1025 C C . ARG A 1 131 ? 1.614 6.820 -6.603 1.00 83.88 131 ARG A C 1
ATOM 1027 O O . ARG A 1 131 ? 1.647 5.719 -6.067 1.00 83.88 131 ARG A O 1
ATOM 1034 N N . ILE A 1 132 ? 1.409 7.940 -5.911 1.00 84.62 132 ILE A N 1
ATOM 1035 C CA . ILE A 1 132 ? 1.027 7.911 -4.497 1.00 84.62 132 ILE A CA 1
ATOM 1036 C C . ILE A 1 132 ? -0.489 7.816 -4.400 1.00 84.62 132 ILE A C 1
ATOM 1038 O O . ILE A 1 132 ? -1.219 8.608 -5.001 1.00 84.62 132 ILE A O 1
ATOM 1042 N N . SER A 1 133 ? -0.923 6.831 -3.627 1.00 85.50 133 SER A N 1
ATOM 1043 C CA . SER A 1 133 ? -2.302 6.522 -3.295 1.00 85.50 133 SER A CA 1
ATOM 1044 C C . SER A 1 133 ? -2.529 6.765 -1.808 1.00 85.50 133 SER A C 1
ATOM 1046 O O . SER A 1 133 ? -1.667 6.448 -0.985 1.00 85.50 133 SER A O 1
ATOM 1048 N N . THR A 1 134 ? -3.694 7.313 -1.467 1.00 85.75 134 THR A N 1
ATOM 1049 C CA . THR A 1 134 ? -4.116 7.491 -0.073 1.00 85.75 134 THR A CA 1
ATOM 1050 C C . THR A 1 134 ? -5.254 6.530 0.245 1.00 85.75 134 THR A C 1
ATOM 1052 O O . THR A 1 134 ? -6.258 6.533 -0.465 1.00 85.75 134 THR A O 1
ATOM 1055 N N . ALA A 1 135 ? -5.112 5.742 1.310 1.00 82.94 135 ALA 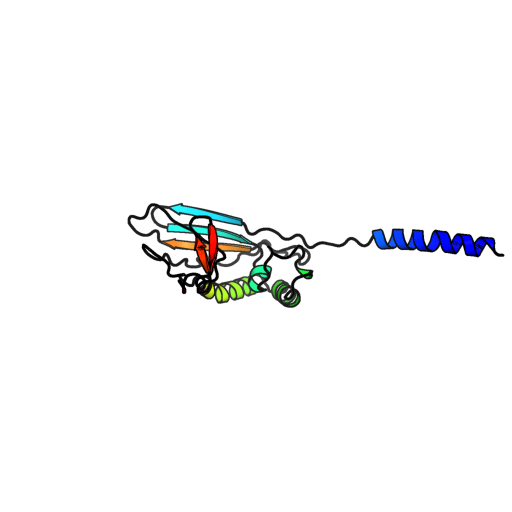A N 1
ATOM 1056 C CA . ALA A 1 135 ? -6.179 4.923 1.882 1.00 82.94 135 ALA A CA 1
ATOM 1057 C C . ALA A 1 135 ? -6.523 5.429 3.286 1.00 82.94 135 ALA A C 1
ATOM 1059 O O . ALA A 1 135 ? -5.621 5.714 4.074 1.00 82.94 135 ALA A O 1
ATOM 1060 N N . ILE A 1 136 ? -7.817 5.532 3.599 1.00 81.94 136 ILE A N 1
ATOM 1061 C CA . ILE A 1 136 ? -8.292 5.897 4.938 1.00 81.94 136 ILE A CA 1
ATOM 1062 C C . ILE A 1 136 ? -9.084 4.731 5.507 1.00 81.94 136 ILE A C 1
ATOM 1064 O O . ILE A 1 136 ? -10.026 4.217 4.896 1.00 81.94 136 ILE A O 1
ATOM 1068 N N . ILE A 1 137 ? -8.683 4.325 6.700 1.00 79.31 137 ILE A N 1
ATOM 1069 C CA . ILE A 1 137 ? -9.213 3.159 7.382 1.00 79.31 137 ILE A CA 1
ATOM 1070 C C . ILE A 1 137 ? -9.668 3.609 8.759 1.00 79.31 137 ILE A C 1
ATOM 1072 O O . ILE A 1 137 ? -8.928 4.290 9.471 1.00 79.31 137 ILE A O 1
ATOM 1076 N N . THR A 1 138 ? -10.886 3.240 9.134 1.00 77.56 138 THR A N 1
ATOM 1077 C CA . THR A 1 138 ? -11.490 3.682 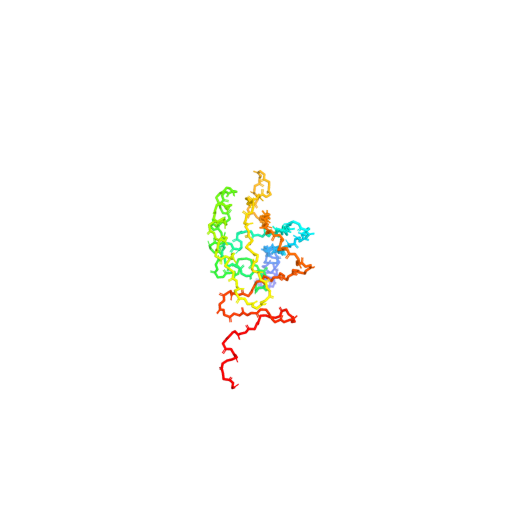10.390 1.00 77.56 138 THR A CA 1
ATOM 1078 C C . THR A 1 138 ? -12.004 2.510 11.193 1.00 77.56 138 THR A C 1
ATOM 1080 O O . THR A 1 138 ? -12.506 1.534 10.638 1.00 77.56 138 THR A O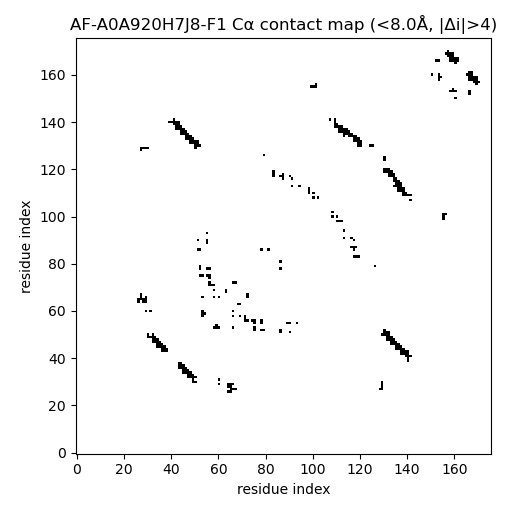 1
ATOM 1083 N N . ALA A 1 139 ? -11.918 2.640 12.506 1.00 76.44 139 ALA A N 1
ATOM 1084 C CA . ALA A 1 139 ? -12.294 1.601 13.443 1.00 76.44 139 ALA A CA 1
ATOM 1085 C C . ALA A 1 139 ? -12.967 2.268 14.656 1.00 76.44 139 ALA A C 1
ATOM 1087 O O . ALA A 1 139 ? -12.438 3.269 15.148 1.00 76.44 139 ALA A O 1
ATOM 1088 N N . PRO A 1 140 ? -14.133 1.799 15.133 1.00 76.75 140 PRO A N 1
ATOM 1089 C CA . PRO A 1 140 ? -14.764 2.383 16.312 1.00 76.75 140 PRO A CA 1
ATOM 1090 C C . PRO A 1 140 ? -13.881 2.163 17.545 1.00 76.75 140 PRO A C 1
ATOM 1092 O O . PRO A 1 140 ? -13.313 1.087 17.718 1.00 76.75 140 PRO A O 1
ATOM 1095 N N . MET A 1 141 ? -13.774 3.165 18.415 1.00 76.25 141 MET A N 1
ATOM 1096 C CA . MET A 1 141 ? -13.032 3.032 19.666 1.00 76.25 141 MET A CA 1
ATOM 1097 C C . MET A 1 141 ? -13.828 2.142 20.636 1.00 76.25 141 MET A C 1
ATOM 1099 O O . MET A 1 141 ? -14.996 2.437 20.916 1.00 76.25 141 MET A O 1
ATOM 1103 N N . PRO A 1 142 ? -13.245 1.056 21.168 1.00 71.25 142 PRO A N 1
ATOM 1104 C CA . PRO A 1 142 ? -13.877 0.271 22.214 1.00 71.25 142 PRO A CA 1
ATOM 1105 C C . PRO A 1 142 ? -14.137 1.103 23.471 1.00 71.25 142 PRO A C 1
ATOM 1107 O O . PRO A 1 142 ? -13.291 1.873 23.923 1.00 71.25 142 PRO A O 1
ATOM 1110 N N . ALA A 1 143 ? -15.311 0.917 24.074 1.00 69.38 143 ALA A N 1
ATOM 1111 C CA . ALA A 1 143 ? -15.628 1.559 25.341 1.00 69.38 143 ALA A CA 1
ATOM 1112 C C . ALA A 1 143 ? -14.616 1.152 26.429 1.00 69.38 143 ALA A C 1
ATOM 1114 O O . ALA A 1 143 ? -14.314 -0.032 26.576 1.00 69.38 143 ALA A O 1
ATOM 1115 N N . PHE A 1 144 ? -14.170 2.136 27.219 1.00 65.56 144 PHE A N 1
ATOM 1116 C CA . PHE A 1 144 ? -13.253 1.988 28.362 1.00 65.56 144 PHE A CA 1
ATOM 1117 C C . PHE A 1 144 ? -11.795 1.635 28.021 1.00 65.56 144 PHE A C 1
ATOM 1119 O O . PHE A 1 144 ? -11.019 1.315 28.923 1.00 65.56 144 PHE A O 1
ATOM 1126 N N . GLU A 1 145 ? -11.402 1.730 26.751 1.00 66.19 145 GLU A N 1
ATOM 1127 C CA . GLU A 1 145 ? -10.043 1.440 26.296 1.00 66.19 145 GLU A CA 1
ATOM 1128 C C . GLU A 1 145 ? -9.290 2.750 26.010 1.00 66.19 145 GLU A C 1
ATOM 1130 O O . GLU A 1 145 ? -9.758 3.611 25.268 1.00 66.19 145 GLU A O 1
ATOM 1135 N N . HIS A 1 146 ? -8.129 2.932 26.645 1.00 66.56 146 HIS A N 1
ATOM 1136 C CA . HIS A 1 146 ? -7.312 4.153 26.529 1.00 66.56 146 HIS A CA 1
ATOM 1137 C C . HIS A 1 146 ? -5.981 3.914 25.809 1.00 66.56 146 HIS A C 1
ATOM 1139 O O . HIS A 1 146 ? -5.174 4.832 25.663 1.00 66.56 146 HIS A O 1
ATOM 1145 N N . SER A 1 147 ? -5.726 2.680 25.380 1.00 64.69 147 SER A N 1
ATOM 1146 C CA . SER A 1 147 ? -4.526 2.306 24.646 1.00 64.69 147 SER A CA 1
ATOM 1147 C C . SER A 1 147 ? -4.903 1.460 23.441 1.00 64.69 147 SER A C 1
ATOM 1149 O O . SER A 1 147 ? -5.744 0.569 23.512 1.00 64.69 147 SER A O 1
ATOM 1151 N N . ILE A 1 148 ? -4.267 1.760 22.314 1.00 67.38 148 ILE A N 1
ATOM 1152 C CA . ILE A 1 148 ? -4.393 0.992 21.081 1.00 67.38 148 ILE A CA 1
ATOM 1153 C C . ILE A 1 148 ? -3.002 0.548 20.690 1.00 67.38 148 ILE A C 1
ATOM 1155 O O . ILE A 1 148 ? -2.033 1.305 20.779 1.00 67.38 148 ILE A O 1
ATOM 1159 N N . ARG A 1 149 ? -2.917 -0.693 20.235 1.00 64.69 149 ARG A N 1
ATOM 1160 C CA . ARG A 1 149 ? -1.696 -1.269 19.705 1.00 64.69 149 ARG A CA 1
ATOM 1161 C C . ARG A 1 149 ? -1.935 -1.601 18.243 1.00 64.69 149 ARG A C 1
ATOM 1163 O O . ARG A 1 149 ? -2.811 -2.396 17.921 1.00 64.69 149 ARG A O 1
ATOM 1170 N N . PHE A 1 150 ? -1.168 -0.956 17.375 1.00 62.59 150 PHE A N 1
ATOM 1171 C CA . PHE A 1 150 ? -1.246 -1.141 15.935 1.00 62.59 150 PHE A CA 1
ATOM 1172 C C . PHE A 1 150 ? -0.017 -1.901 15.444 1.00 62.59 150 PHE A C 1
ATOM 1174 O O . PHE A 1 150 ? 1.104 -1.602 15.853 1.00 62.59 150 PHE A O 1
ATOM 1181 N N . TRP A 1 151 ? -0.237 -2.871 14.562 1.00 55.59 151 TRP A N 1
ATOM 1182 C CA . TRP A 1 151 ? 0.818 -3.677 13.963 1.00 55.59 151 TRP A CA 1
ATOM 1183 C C . TRP A 1 151 ? 0.553 -3.824 12.465 1.00 55.59 151 TRP A C 1
ATOM 1185 O O . TRP A 1 151 ? -0.553 -4.193 12.073 1.00 55.59 151 TRP A O 1
ATOM 1195 N N . MET A 1 152 ? 1.568 -3.589 11.633 1.00 51.31 152 MET A N 1
ATOM 1196 C CA . MET A 1 152 ? 1.556 -3.996 10.225 1.00 51.31 152 MET A CA 1
ATOM 1197 C C . MET A 1 152 ? 2.665 -5.017 9.996 1.00 51.31 152 MET A C 1
ATOM 1199 O O . MET A 1 152 ? 3.774 -4.831 10.484 1.00 51.31 152 MET A O 1
ATOM 1203 N N . GLY A 1 153 ? 2.376 -6.080 9.243 1.00 49.16 153 GLY A N 1
ATOM 1204 C CA . GLY A 1 153 ? 3.423 -6.936 8.677 1.00 49.16 153 GLY A CA 1
ATOM 1205 C C . GLY A 1 153 ? 3.624 -8.318 9.300 1.00 49.16 153 GLY A C 1
ATOM 1206 O O . GLY A 1 153 ? 4.380 -9.097 8.735 1.00 49.16 153 GLY A O 1
ATOM 1207 N N . CYS A 1 154 ? 2.932 -8.702 10.377 1.00 47.69 154 CYS A N 1
ATOM 1208 C CA . CYS A 1 154 ? 2.921 -10.117 10.756 1.00 47.69 154 CYS A CA 1
ATOM 1209 C C . CYS A 1 154 ? 1.790 -10.820 9.993 1.00 47.69 154 CYS A C 1
ATOM 1211 O O . CYS A 1 154 ? 0.611 -10.511 10.179 1.00 47.69 154 CYS A O 1
ATOM 1213 N N . THR A 1 155 ? 2.139 -11.741 9.089 1.00 46.22 155 THR A N 1
ATOM 1214 C CA . THR A 1 155 ? 1.152 -12.561 8.377 1.00 46.22 155 THR A CA 1
ATOM 1215 C C . THR A 1 155 ? 0.283 -13.296 9.387 1.00 46.22 155 THR A C 1
ATOM 1217 O O . THR A 1 155 ? 0.765 -14.184 10.099 1.00 46.22 155 THR A O 1
ATOM 1220 N N . ALA A 1 156 ? -0.999 -12.929 9.435 1.00 46.06 156 ALA A N 1
ATOM 1221 C CA . ALA A 1 156 ? -1.978 -13.568 10.298 1.00 46.06 156 ALA A CA 1
ATOM 1222 C C . ALA A 1 156 ? -1.952 -15.090 10.068 1.00 46.06 156 ALA A C 1
ATOM 1224 O O . ALA A 1 156 ? -2.269 -15.568 8.977 1.00 46.06 156 ALA A O 1
ATOM 1225 N N . GLY A 1 157 ? -1.538 -15.834 11.099 1.00 46.28 157 GLY A N 1
ATOM 1226 C CA . GLY A 1 157 ? -1.525 -17.298 11.122 1.00 46.28 157 GLY A CA 1
ATOM 1227 C C . GLY A 1 157 ? -0.152 -17.966 11.236 1.00 46.28 157 GLY A C 1
ATOM 1228 O O . GLY A 1 157 ? -0.125 -19.141 11.584 1.00 46.28 157 GLY A O 1
ATOM 1229 N N . ARG A 1 158 ? 0.965 -17.266 10.979 1.00 42.84 158 ARG A N 1
ATOM 1230 C CA . ARG A 1 158 ? 2.318 -17.849 11.127 1.00 42.84 158 ARG A CA 1
ATOM 1231 C C . ARG A 1 158 ? 3.236 -17.081 12.067 1.00 42.84 158 ARG A C 1
ATOM 1233 O O . ARG A 1 158 ? 4.066 -17.708 12.698 1.00 42.84 158 ARG A O 1
ATOM 1240 N N . SER A 1 159 ? 3.075 -15.766 12.209 1.00 53.66 159 SER A N 1
ATOM 1241 C CA . SER A 1 159 ? 3.934 -14.980 13.097 1.00 53.66 159 SER A CA 1
ATOM 1242 C C . SER A 1 159 ? 3.145 -13.938 13.885 1.00 53.66 159 SER A C 1
ATOM 1244 O O . SER A 1 159 ? 2.152 -13.415 13.376 1.00 53.66 159 SER A O 1
ATOM 1246 N N . TYR A 1 160 ? 3.594 -13.614 15.100 1.00 55.56 160 TYR A N 1
ATOM 1247 C CA . TYR A 1 160 ? 2.945 -12.653 16.006 1.00 55.56 160 TYR A CA 1
ATOM 1248 C C . TYR A 1 160 ? 3.896 -11.530 16.408 1.00 55.56 160 TYR A C 1
ATOM 1250 O O . TYR A 1 160 ? 5.089 -11.763 16.514 1.00 55.56 160 TYR A O 1
ATOM 1258 N N . PRO A 1 161 ? 3.420 -10.308 16.657 1.00 51.09 161 PRO A N 1
ATOM 1259 C CA . PRO A 1 161 ? 4.286 -9.231 17.111 1.00 51.09 161 PRO A CA 1
ATOM 1260 C C . PRO A 1 161 ? 4.632 -9.404 18.599 1.00 51.09 161 PRO A C 1
ATOM 1262 O O . PRO A 1 161 ? 3.759 -9.378 19.467 1.00 51.09 161 PRO A O 1
ATOM 1265 N N . ALA A 1 162 ? 5.916 -9.562 18.905 1.00 55.88 162 ALA A N 1
ATOM 1266 C CA . ALA A 1 162 ? 6.435 -9.552 20.265 1.00 55.88 162 ALA A CA 1
ATOM 1267 C C . ALA A 1 162 ? 6.367 -8.133 20.872 1.00 55.88 162 ALA A C 1
ATOM 1269 O O . ALA A 1 162 ? 6.334 -7.139 20.140 1.00 55.88 162 ALA A O 1
ATOM 1270 N N . PRO A 1 163 ? 6.412 -7.986 22.211 1.00 48.91 163 PRO A N 1
ATOM 1271 C CA . PRO A 1 163 ? 6.396 -6.678 22.879 1.00 48.91 163 PRO A CA 1
ATOM 1272 C C . PRO A 1 163 ? 7.488 -5.705 22.406 1.00 48.91 163 PRO A C 1
ATOM 1274 O O . PRO A 1 163 ? 7.320 -4.496 22.532 1.00 48.91 163 PRO A O 1
ATOM 1277 N N . ASN A 1 164 ? 8.577 -6.233 21.840 1.00 52.47 164 ASN A N 1
ATOM 1278 C CA . ASN A 1 164 ? 9.703 -5.488 21.273 1.00 52.47 164 ASN A CA 1
ATOM 1279 C C . ASN A 1 164 ? 9.542 -5.129 19.778 1.00 52.47 164 ASN A C 1
ATOM 1281 O O . ASN A 1 164 ? 10.485 -4.621 19.179 1.00 52.47 164 ASN A O 1
ATOM 1285 N N . GLY A 1 165 ? 8.390 -5.421 19.167 1.00 47.31 165 GLY A N 1
ATOM 1286 C CA . GLY A 1 165 ? 8.072 -5.077 17.779 1.00 47.31 165 GLY A CA 1
ATOM 1287 C C . GLY A 1 165 ? 8.582 -6.038 16.704 1.00 47.31 165 GLY A C 1
ATOM 1288 O O . GLY A 1 165 ? 8.365 -5.776 15.525 1.00 47.31 165 GLY A O 1
ATOM 1289 N N . ARG A 1 166 ? 9.221 -7.158 17.067 1.00 54.47 166 ARG A N 1
ATOM 1290 C CA . ARG A 1 166 ? 9.603 -8.212 16.107 1.00 54.47 166 ARG A CA 1
ATOM 1291 C C . ARG A 1 166 ? 8.451 -9.187 15.864 1.00 54.47 166 ARG A C 1
ATOM 1293 O O . ARG A 1 166 ? 7.752 -9.532 16.810 1.00 54.47 166 ARG A O 1
ATOM 1300 N N . CYS A 1 167 ? 8.288 -9.685 14.637 1.00 55.84 167 CYS A N 1
ATOM 1301 C CA . CYS A 1 167 ? 7.403 -10.825 14.385 1.00 55.84 167 CYS A CA 1
ATOM 1302 C C . CYS A 1 167 ? 8.090 -12.124 14.858 1.00 55.84 167 CYS A C 1
ATOM 1304 O O . CYS A 1 167 ? 9.217 -12.407 14.457 1.00 55.84 167 CYS A O 1
ATOM 1306 N N . ILE A 1 168 ? 7.426 -12.894 15.717 1.00 57.94 168 ILE A N 1
ATOM 1307 C CA . ILE A 1 168 ? 7.859 -14.191 16.246 1.00 57.94 168 ILE A CA 1
ATOM 1308 C C . ILE A 1 168 ? 7.101 -15.336 15.573 1.00 57.94 168 ILE A C 1
ATOM 1310 O O . ILE A 1 168 ? 5.891 -15.250 15.400 1.00 57.94 168 ILE A O 1
ATOM 1314 N N . ASP A 1 169 ? 7.841 -16.385 15.208 1.00 61.88 169 ASP A N 1
ATOM 1315 C CA . ASP A 1 169 ? 7.399 -17.709 14.738 1.00 61.88 169 ASP A CA 1
ATOM 1316 C C . ASP A 1 169 ? 6.334 -18.364 15.642 1.00 61.88 169 ASP A C 1
ATOM 1318 O O . ASP A 1 169 ? 6.716 -18.835 16.708 1.00 61.88 169 ASP A O 1
ATOM 1322 N N . GLY A 1 170 ? 5.052 -18.458 15.275 1.00 54.94 170 GLY A N 1
ATOM 1323 C CA . GLY A 1 170 ? 4.051 -19.211 16.051 1.00 54.94 170 GLY A CA 1
ATOM 1324 C C . GLY A 1 170 ? 4.304 -20.724 16.136 1.00 54.94 170 GLY A C 1
ATOM 1325 O O . GLY A 1 170 ? 3.671 -21.415 16.934 1.00 54.94 170 GLY A O 1
ATOM 1326 N N . THR A 1 171 ? 5.209 -21.248 15.309 1.00 53.25 171 THR A N 1
ATOM 1327 C CA . THR A 1 171 ? 5.624 -22.657 15.300 1.00 53.25 171 THR A CA 1
ATOM 1328 C C . THR A 1 171 ? 6.796 -22.972 16.230 1.00 53.25 171 THR A C 1
ATOM 1330 O O . THR A 1 171 ? 7.033 -24.148 16.491 1.00 53.25 171 THR A O 1
ATOM 1333 N N . SER A 1 172 ? 7.491 -21.964 16.776 1.00 48.00 172 SER A N 1
ATOM 1334 C CA . SER A 1 172 ? 8.681 -22.175 17.621 1.00 48.00 172 SER A CA 1
ATOM 1335 C C . SER A 1 172 ? 8.376 -22.424 19.106 1.00 48.00 172 SER A C 1
ATOM 1337 O O . SER A 1 172 ? 9.289 -22.793 19.832 1.00 48.00 172 SER A O 1
ATOM 1339 N N . ASP A 1 173 ? 7.127 -22.249 19.550 1.00 46.44 173 ASP A N 1
ATOM 1340 C CA . ASP A 1 173 ? 6.700 -22.427 20.954 1.00 46.44 173 ASP A CA 1
ATOM 1341 C C . ASP A 1 173 ? 5.950 -23.756 21.190 1.00 46.44 173 ASP A C 1
ATOM 1343 O O . ASP A 1 173 ? 5.197 -23.916 22.153 1.00 46.44 173 ASP A O 1
ATOM 1347 N N . ARG A 1 174 ? 6.119 -24.743 20.299 1.00 42.75 174 ARG A N 1
ATOM 1348 C CA . ARG A 1 174 ? 5.652 -26.115 20.535 1.00 42.75 174 ARG A CA 1
ATOM 1349 C C . ARG A 1 174 ? 6.879 -27.031 20.519 1.00 42.75 174 ARG A C 1
ATOM 1351 O O . ARG A 1 174 ? 7.404 -27.278 19.439 1.00 42.75 174 ARG A O 1
ATOM 1358 N N . ILE A 1 175 ? 7.242 -27.555 21.699 1.00 39.16 175 ILE A N 1
ATOM 1359 C CA . ILE A 1 175 ? 8.481 -28.274 22.092 1.00 39.16 175 ILE A CA 1
ATOM 1360 C C . ILE A 1 175 ? 9.512 -27.259 22.631 1.00 39.16 175 ILE A C 1
ATOM 1362 O O . ILE A 1 175 ? 10.081 -26.512 21.849 1.00 39.16 175 ILE A O 1
ATOM 1366 N N . GLU A 1 176 ? 9.743 -27.104 23.937 1.00 36.16 176 GLU A N 1
ATOM 1367 C CA . GLU A 1 176 ? 9.756 -28.064 25.064 1.00 36.16 176 GLU A CA 1
ATOM 1368 C C . GLU A 1 176 ? 8.783 -27.735 26.208 1.00 36.16 176 GLU A C 1
ATOM 1370 O O . GLU A 1 176 ? 8.588 -26.540 26.524 1.00 36.16 176 GLU A O 1
#

Foldseek 3Di:
DPVVVVVCVVVVVVVVVVVVVPPDPPQAAADDKDWDWDDDLWKIKIKIKHQLLCVLLVHDCVVDRGCCPTPSSVSSVVLLPDDQVRSQVSCVVCVVQQQPFLDDDDDDDWRWAFPDTWDWPDPDDDSSHRIITMTMTMTTDDPPDDDDDDAPDANRPAWDQDPVGDTHGPVPPPDD

Nearest PDB structures (foldseek):
  5v6j-assembly2_C  TM=3.576E-01  e=1.848E+00  Coprinus comatus
  6iey-assembly1_A  TM=2.942E-01  e=3.765E+00  uncultured bacterium
  6z0o-assembly1_F  TM=6.524E-01  e=9.723E+00  synthetic construct

Radius of gyration: 24.28 Å; Cα contacts (8 Å, |Δi|>4): 204; chains: 1; bounding box: 67×42×70 Å

Mean predicted aligned error: 13.96 Å

Secondary structure (DSSP, 8-state):
--HHHHHHHHHHHHHHHHHHTT------PPPPPEEEEEE-SSEEEEEEEE-HHHHHHT--TTT-SSGGGSTTHHHHHHHHTS-HHHHHHHHHHHHHHHS-----SSS-----EEEEEEEES-SS--TTSPPPEEEEEEEEPPTT-----------TTTEEE-TTS-EEETTTTS--

pLDDT: mean 70.38, std 15.19, range [36.16, 90.12]

Solvent-accessible surface area (backbone atoms only — not comparable to full-atom values): 11013 Å² total; per-residue (Å²): 132,64,68,67,58,57,52,48,69,61,48,51,60,53,52,49,50,60,58,57,70,64,64,75,80,78,68,52,75,76,72,77,72,46,75,49,78,49,82,49,89,64,32,36,39,39,42,36,40,27,46,55,41,42,58,74,37,70,52,64,71,88,83,49,80,34,64,80,77,40,98,42,28,75,49,27,57,58,46,65,71,43,50,57,67,56,46,28,53,56,48,62,70,52,44,65,74,69,57,52,81,65,88,73,80,88,77,84,88,67,68,60,44,78,74,48,70,45,51,56,71,65,97,72,79,58,88,91,49,82,61,53,25,38,41,38,33,35,23,66,41,61,87,97,62,91,77,85,88,87,86,84,87,50,56,74,90,53,31,42,73,43,99,86,72,46,67,40,62,67,72,68,81,67,78,134